Protein AF-A0A4R2MWI2-F1 (afdb_monomer)

Solvent-accessible surface area (ba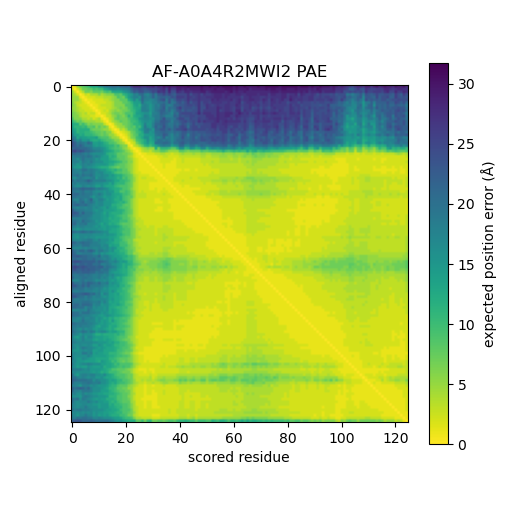ckbone atoms only — not comparable to full-atom values): 7147 Å² total; per-residue (Å²): 132,81,61,58,63,56,53,53,51,52,52,52,55,52,56,55,52,52,58,65,68,71,71,53,81,80,57,74,60,63,20,29,25,41,96,86,41,46,64,50,73,68,63,38,49,53,22,49,50,60,30,60,74,70,53,48,74,65,51,53,53,57,68,75,45,60,74,91,77,51,50,78,66,52,48,54,51,45,54,53,50,48,56,55,40,50,50,49,27,51,50,43,39,42,74,77,58,29,21,48,54,67,56,90,66,46,47,73,76,37,76,66,40,34,49,48,52,61,74,44,51,81,43,53,116

pLDDT: mean 89.65, std 13.7, range [50.09, 98.5]

Sequence (125 aa):
MKNWLLVLLILGLTGCSYRLFSLGSAPVNNQWKKNGVHIQGKDFRICQNKMENVMTERDKYLENKKYGDLTPEEIKEWDVSIDRLDKIFNECAYELGYRFKPDLGWCWEGSFNMRMCDKYKKYRN

Organism: NCBI:txid109472

Nearest PDB structures (foldseek):
  8snb-assembly1_2B  TM=3.654E-01  e=8.360E+00  Strongylocentrotus purpuratus

Structure (mmCIF, N/CA/C/O backbone):
data_AF-A0A4R2MWI2-F1
#
_entry.id   AF-A0A4R2MWI2-F1
#
loop_
_atom_site.group_PDB
_atom_site.id
_atom_site.type_symbol
_atom_site.label_atom_id
_atom_site.label_alt_id
_atom_site.label_comp_id
_atom_site.label_asym_id
_atom_site.label_entity_id
_atom_site.label_seq_id
_atom_site.pdbx_PDB_ins_code
_atom_site.Cartn_x
_atom_site.Cartn_y
_atom_site.Cartn_z
_atom_site.occupancy
_atom_site.B_iso_or_equiv
_atom_site.auth_seq_id
_atom_site.auth_comp_id
_atom_site.auth_asym_id
_atom_site.auth_atom_id
_atom_site.pdbx_PDB_model_num
ATOM 1 N N . MET A 1 1 ? -51.794 -12.320 -11.894 1.00 52.81 1 MET A N 1
ATOM 2 C CA . MET A 1 1 ? -50.976 -11.329 -11.149 1.00 52.81 1 MET A CA 1
ATOM 3 C C . MET A 1 1 ? -49.870 -11.944 -10.269 1.00 52.81 1 MET A C 1
ATOM 5 O O . MET A 1 1 ? -49.259 -11.220 -9.499 1.00 52.81 1 MET A O 1
ATOM 9 N N . LYS A 1 2 ? -49.562 -13.252 -10.364 1.00 57.38 2 LYS A N 1
ATOM 10 C CA . LYS A 1 2 ? -48.665 -13.936 -9.405 1.00 57.38 2 LYS A CA 1
ATOM 11 C C . LYS A 1 2 ? -47.177 -13.967 -9.817 1.00 57.38 2 LYS A C 1
ATOM 13 O O . LYS A 1 2 ? -46.324 -14.129 -8.958 1.00 57.38 2 LYS A O 1
ATOM 18 N N . ASN A 1 3 ? -46.859 -13.723 -11.095 1.00 60.84 3 ASN A N 1
ATOM 19 C CA . ASN A 1 3 ? -45.478 -13.781 -11.612 1.00 60.84 3 ASN A CA 1
ATOM 20 C C . ASN A 1 3 ? -44.750 -12.429 -11.681 1.00 60.84 3 ASN A C 1
ATOM 22 O O . ASN A 1 3 ? -43.546 -12.409 -11.903 1.00 60.84 3 ASN A O 1
ATOM 26 N N . TRP A 1 4 ? -45.438 -11.300 -11.487 1.00 72.12 4 TRP A N 1
ATOM 27 C CA . TRP A 1 4 ? -44.810 -9.974 -11.608 1.00 72.12 4 TRP A CA 1
ATOM 28 C C . TRP A 1 4 ? -43.851 -9.674 -10.454 1.00 72.12 4 TRP A C 1
ATOM 30 O O . TRP A 1 4 ? -42.792 -9.098 -10.673 1.00 72.12 4 TRP A O 1
ATOM 40 N N . LEU A 1 5 ? -44.171 -10.152 -9.248 1.00 76.50 5 LEU A N 1
ATOM 41 C CA . LEU A 1 5 ? -43.264 -10.107 -8.099 1.00 76.50 5 LEU A CA 1
ATOM 42 C C . LEU A 1 5 ? -41.968 -10.876 -8.370 1.00 76.50 5 LEU A C 1
ATOM 44 O O . L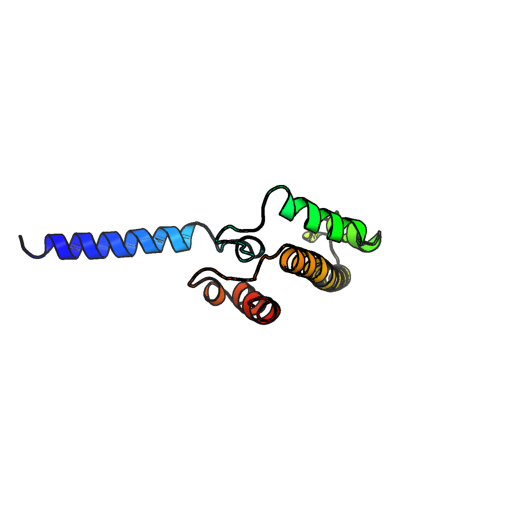EU A 1 5 ? -40.900 -10.404 -8.009 1.00 76.50 5 LEU A O 1
ATOM 48 N N . LEU A 1 6 ? -42.051 -12.020 -9.054 1.00 77.50 6 LEU A N 1
ATOM 49 C CA . LEU A 1 6 ? -40.885 -12.840 -9.380 1.00 77.50 6 LEU A CA 1
ATOM 50 C C . LEU A 1 6 ? -39.994 -12.159 -10.432 1.00 77.50 6 LEU A C 1
ATOM 52 O O . LEU A 1 6 ? -38.776 -12.153 -10.300 1.00 77.50 6 LEU A O 1
ATOM 56 N N . VAL A 1 7 ? -40.606 -11.521 -11.436 1.00 79.25 7 VAL A N 1
ATOM 57 C CA . VAL A 1 7 ? -39.899 -10.736 -12.462 1.00 79.25 7 VAL A CA 1
ATOM 58 C C . VAL A 1 7 ? -39.213 -9.509 -11.852 1.00 79.25 7 VAL A C 1
ATOM 60 O O . VAL A 1 7 ? -38.050 -9.250 -12.156 1.00 79.25 7 VAL A O 1
ATOM 63 N N . LEU A 1 8 ? -39.886 -8.789 -10.949 1.00 79.06 8 LEU A N 1
ATOM 64 C CA . LEU A 1 8 ? -39.299 -7.651 -10.230 1.00 79.06 8 LEU A CA 1
ATOM 65 C C . LEU A 1 8 ? -38.165 -8.082 -9.290 1.00 79.06 8 LEU A C 1
ATOM 67 O O . LEU A 1 8 ? -37.169 -7.372 -9.180 1.00 79.06 8 LEU A O 1
ATOM 71 N N . LEU A 1 9 ? -38.277 -9.255 -8.659 1.00 77.69 9 LEU A N 1
ATOM 72 C CA . LEU A 1 9 ? -37.224 -9.808 -7.806 1.00 77.69 9 LEU A CA 1
ATOM 73 C C . LEU A 1 9 ? -35.975 -10.173 -8.622 1.00 77.69 9 LEU A C 1
ATOM 75 O O . LEU A 1 9 ? -34.865 -9.826 -8.230 1.00 77.69 9 LEU A O 1
ATOM 79 N N . ILE A 1 10 ? -36.152 -10.813 -9.783 1.00 78.62 10 ILE A N 1
ATOM 80 C CA . ILE A 1 10 ? -35.047 -11.156 -10.690 1.00 78.62 10 ILE A CA 1
ATOM 81 C C . ILE A 1 10 ? -34.380 -9.884 -11.232 1.00 78.62 10 ILE A C 1
ATOM 83 O O . ILE A 1 10 ? -33.158 -9.787 -11.191 1.00 78.62 10 ILE A O 1
ATOM 87 N N . LEU A 1 11 ? -35.154 -8.885 -11.671 1.00 72.44 11 LEU A N 1
ATOM 88 C CA . LEU A 1 11 ? -34.619 -7.601 -12.150 1.00 72.44 11 LEU A CA 1
ATOM 89 C C . LEU A 1 11 ? -33.915 -6.796 -11.045 1.00 72.44 11 LEU A C 1
ATOM 91 O O . LEU A 1 11 ? -32.905 -6.146 -11.306 1.00 72.44 11 LEU A O 1
ATOM 95 N N . GLY A 1 12 ? -34.411 -6.857 -9.806 1.00 69.19 12 GLY A N 1
ATOM 96 C CA . GLY A 1 12 ? -33.756 -6.237 -8.653 1.00 69.19 12 GLY A CA 1
ATOM 97 C C . GLY A 1 12 ? -32.415 -6.897 -8.317 1.00 69.19 12 GLY A C 1
ATOM 98 O O . GLY A 1 12 ? -31.421 -6.206 -8.092 1.00 69.19 12 GLY A O 1
ATOM 99 N N . LEU A 1 13 ? -32.360 -8.232 -8.349 1.00 65.56 13 LEU A N 1
ATOM 100 C CA . LEU A 1 13 ? -31.136 -8.995 -8.086 1.00 65.56 13 LEU A CA 1
ATOM 101 C C . LEU A 1 13 ? -30.084 -8.802 -9.192 1.00 65.56 13 LEU A C 1
ATOM 103 O O . LEU A 1 13 ? -28.907 -8.600 -8.884 1.00 65.56 13 LEU A O 1
ATOM 107 N N . THR A 1 14 ? -30.486 -8.785 -10.468 1.00 63.06 14 THR A N 1
ATOM 108 C CA . THR A 1 14 ? -29.553 -8.537 -11.582 1.00 63.06 14 THR A CA 1
ATOM 109 C C . THR A 1 14 ? -29.089 -7.077 -11.629 1.00 63.06 14 THR A C 1
ATOM 111 O O . THR A 1 14 ? -27.906 -6.819 -11.861 1.00 63.06 14 THR A O 1
ATOM 114 N N . GLY A 1 15 ? -29.957 -6.112 -11.306 1.00 58.53 15 GLY A N 1
ATOM 115 C CA . GLY A 1 15 ? -29.598 -4.692 -11.225 1.00 58.53 15 GLY A CA 1
ATOM 116 C C . GLY A 1 15 ? -28.557 -4.372 -10.142 1.00 58.53 15 GLY A C 1
ATOM 117 O O . GLY A 1 15 ? -27.657 -3.561 -10.373 1.00 58.53 15 GLY A O 1
ATOM 118 N N . CYS A 1 16 ? -28.620 -5.044 -8.986 1.00 56.09 16 CYS A N 1
ATOM 119 C CA . CYS A 1 16 ? -27.590 -4.932 -7.945 1.00 56.09 16 CYS A CA 1
ATOM 120 C C . CYS A 1 16 ? -26.248 -5.523 -8.392 1.00 56.09 16 CYS A C 1
ATOM 122 O O . CYS A 1 16 ? -25.205 -4.920 -8.140 1.00 56.09 16 CYS A O 1
ATOM 124 N N . SER A 1 17 ? -26.265 -6.658 -9.099 1.00 54.78 17 SER A N 1
ATOM 125 C CA . SER A 1 17 ? -25.031 -7.277 -9.593 1.00 54.78 17 SER A CA 1
ATOM 126 C C . SER A 1 17 ? -24.299 -6.401 -10.620 1.00 54.78 17 SER A C 1
ATOM 128 O O . SER A 1 17 ? -23.080 -6.289 -10.558 1.00 54.78 17 SER A O 1
ATOM 130 N N . TYR A 1 18 ? -25.012 -5.674 -11.489 1.00 50.09 18 TYR A N 1
ATOM 131 C CA . TYR A 1 18 ? -24.378 -4.811 -12.496 1.00 50.09 18 TYR A CA 1
ATOM 132 C C . TYR A 1 18 ? -23.576 -3.647 -11.886 1.00 50.09 18 TYR A C 1
ATOM 134 O O . TYR A 1 18 ? -22.499 -3.313 -12.378 1.00 50.09 18 TYR A O 1
ATOM 142 N N . ARG A 1 19 ? -24.047 -3.054 -10.776 1.00 50.31 19 ARG A N 1
ATOM 143 C CA . ARG A 1 19 ? -23.297 -1.991 -10.074 1.00 50.31 19 ARG A CA 1
ATOM 144 C C . ARG A 1 19 ? -22.004 -2.497 -9.432 1.00 50.31 19 ARG A C 1
ATOM 146 O O . ARG A 1 19 ? -21.029 -1.755 -9.421 1.00 50.31 19 ARG A O 1
ATOM 153 N N . LEU A 1 20 ? -21.991 -3.737 -8.940 1.00 51.84 20 LEU A N 1
ATOM 154 C CA . LEU A 1 20 ? -20.782 -4.382 -8.414 1.00 51.84 20 LEU A CA 1
ATOM 155 C C . LEU A 1 20 ? -19.724 -4.582 -9.508 1.00 51.84 20 LEU A C 1
ATOM 157 O O . LEU A 1 20 ? -18.549 -4.341 -9.266 1.00 51.84 20 LEU A O 1
ATOM 161 N N . PHE A 1 21 ? -20.133 -4.943 -10.727 1.00 52.31 21 PHE A N 1
ATOM 162 C CA . PHE A 1 21 ? -19.196 -5.148 -11.837 1.00 52.31 21 PHE A CA 1
ATOM 163 C C . PHE A 1 21 ? -18.736 -3.848 -12.522 1.00 52.31 21 PHE A C 1
ATOM 165 O O . PHE A 1 21 ? -17.655 -3.812 -13.102 1.00 52.31 21 PHE A O 1
ATOM 172 N N . SER A 1 22 ? -19.527 -2.771 -12.461 1.00 50.12 22 SER A N 1
ATOM 173 C CA . SER A 1 22 ? -19.273 -1.530 -13.212 1.00 50.12 22 SER A CA 1
ATOM 174 C C . SER A 1 22 ? -18.310 -0.539 -12.541 1.00 50.12 22 SER A C 1
ATOM 176 O O . SER A 1 22 ? -17.807 0.342 -13.237 1.00 50.12 22 SER A O 1
ATOM 178 N N . LEU A 1 23 ? -18.069 -0.621 -11.227 1.00 58.81 23 LEU A N 1
ATOM 179 C CA . LEU A 1 23 ? -17.268 0.377 -10.490 1.00 58.81 23 LEU A CA 1
ATOM 180 C C . LEU A 1 23 ? -15.780 0.016 -10.356 1.00 58.81 23 LEU A C 1
ATOM 182 O O . LEU A 1 23 ? -15.004 0.808 -9.823 1.00 58.81 23 LEU A O 1
ATOM 186 N N . GLY A 1 24 ? -15.377 -1.142 -10.882 1.00 64.44 24 GLY A N 1
ATOM 187 C CA . GLY A 1 24 ? -14.046 -1.695 -10.659 1.00 64.44 24 GLY A CA 1
ATOM 188 C C . GLY A 1 24 ? -13.860 -2.187 -9.221 1.00 64.44 24 GLY A C 1
ATOM 189 O O . GLY A 1 24 ? -14.612 -1.838 -8.310 1.00 64.44 24 GLY A O 1
ATOM 190 N N . SER A 1 25 ? -12.848 -3.029 -9.020 1.00 80.56 25 SER A N 1
ATOM 191 C CA . SER A 1 25 ? -12.480 -3.499 -7.684 1.00 80.56 25 SER A CA 1
ATOM 192 C C . SER A 1 25 ? -12.095 -2.311 -6.808 1.00 80.56 25 SER A C 1
ATOM 194 O O . SER A 1 25 ? -11.280 -1.476 -7.209 1.00 80.56 25 SER A O 1
ATOM 196 N N . ALA A 1 26 ? -12.599 -2.278 -5.575 1.00 89.44 26 ALA A N 1
ATOM 197 C CA . ALA A 1 26 ? -12.120 -1.323 -4.586 1.00 89.44 26 ALA A CA 1
ATOM 198 C C . ALA A 1 26 ? -10.588 -1.455 -4.420 1.00 89.44 26 ALA A C 1
ATOM 200 O O . ALA A 1 26 ? -10.053 -2.567 -4.487 1.00 89.44 26 ALA A O 1
ATOM 201 N N . PRO A 1 27 ? -9.856 -0.354 -4.206 1.00 91.31 27 PRO A N 1
ATOM 202 C CA . PRO A 1 27 ? -8.410 -0.412 -4.033 1.00 91.31 27 PRO A CA 1
ATOM 203 C C . PRO A 1 27 ? -8.028 -1.105 -2.713 1.00 91.31 27 PRO A C 1
ATOM 205 O O . PRO A 1 27 ? -8.832 -1.216 -1.784 1.00 91.31 27 PRO A O 1
ATOM 208 N N . VAL A 1 28 ? -6.781 -1.579 -2.615 1.00 93.12 28 VAL A N 1
ATOM 209 C CA . VAL A 1 28 ? -6.282 -2.362 -1.464 1.00 93.12 28 VAL A CA 1
ATOM 210 C C . VAL A 1 28 ? -6.409 -1.592 -0.146 1.00 93.12 28 VAL A C 1
ATOM 212 O O . VAL A 1 28 ? -6.788 -2.173 0.869 1.00 93.12 28 VAL A O 1
ATOM 215 N N . ASN A 1 29 ? -6.149 -0.282 -0.146 1.00 93.75 29 ASN A N 1
ATOM 216 C CA . ASN A 1 29 ? -6.290 0.578 1.034 1.00 93.75 29 ASN A CA 1
ATOM 217 C C . ASN A 1 29 ? -7.729 0.591 1.585 1.00 93.75 29 ASN A C 1
ATOM 219 O O . ASN A 1 29 ? -7.903 0.633 2.800 1.00 93.75 29 ASN A O 1
ATOM 223 N N . ASN A 1 30 ? -8.757 0.444 0.741 1.00 95.56 30 ASN A N 1
ATOM 224 C CA . ASN A 1 30 ? -10.148 0.360 1.204 1.00 95.56 30 ASN A CA 1
ATOM 225 C C . ASN A 1 30 ? -10.425 -0.908 2.027 1.00 95.56 30 ASN A C 1
ATOM 227 O O . ASN A 1 30 ? -11.384 -0.960 2.798 1.00 95.56 30 ASN A O 1
ATOM 231 N N . GLN A 1 31 ? -9.566 -1.919 1.905 1.00 96.69 31 GLN A N 1
ATOM 232 C CA . GLN A 1 31 ? -9.673 -3.176 2.639 1.00 96.69 31 GLN A CA 1
ATOM 233 C C . GLN A 1 31 ? -9.037 -3.101 4.035 1.00 96.69 31 GLN A C 1
ATOM 235 O O . GLN A 1 31 ? -9.267 -3.977 4.868 1.00 96.69 31 GLN A O 1
ATOM 240 N N . TRP A 1 32 ? -8.281 -2.043 4.333 1.00 97.81 32 TRP A N 1
ATOM 241 C CA . TRP A 1 32 ? -7.734 -1.776 5.662 1.00 97.81 32 TRP A CA 1
ATOM 242 C C . TRP A 1 32 ? -8.747 -1.014 6.499 1.00 97.81 32 TRP A C 1
ATOM 244 O O . TRP A 1 32 ? -8.944 0.177 6.282 1.00 97.81 32 TRP A O 1
ATOM 254 N N . LYS A 1 33 ? -9.392 -1.689 7.460 1.00 98.00 33 LYS A N 1
ATOM 255 C CA . LYS A 1 33 ? -10.546 -1.148 8.191 1.00 98.00 33 LYS A CA 1
ATOM 256 C C . LYS A 1 33 ? -10.335 -1.093 9.698 1.00 98.00 33 LYS A C 1
ATOM 258 O O . LYS A 1 33 ? -9.850 -2.048 10.307 1.00 98.00 33 LYS A O 1
ATOM 263 N N . LYS A 1 34 ? -10.800 -0.003 10.303 1.00 97.69 34 LYS A N 1
ATOM 264 C CA . LYS A 1 34 ? -10.928 0.213 11.747 1.00 97.69 34 LYS A CA 1
ATOM 265 C C . LYS A 1 34 ? -12.377 0.596 12.026 1.00 97.69 34 LYS A C 1
ATOM 267 O O . LYS A 1 34 ? -12.899 1.528 11.426 1.00 97.69 34 LYS A O 1
ATOM 272 N N . ASN A 1 35 ? -13.055 -0.170 12.881 1.00 95.88 35 ASN A N 1
ATOM 273 C CA . ASN A 1 35 ? -14.493 -0.011 13.152 1.00 95.88 35 ASN A CA 1
ATOM 274 C C . ASN A 1 35 ? -15.367 -0.013 11.879 1.00 95.88 35 ASN A C 1
ATOM 276 O O . ASN A 1 35 ? -16.332 0.735 11.773 1.00 95.88 35 ASN A O 1
ATOM 280 N N . GLY A 1 36 ? -14.999 -0.833 10.888 1.00 94.88 36 GLY A N 1
ATOM 281 C CA . GLY A 1 36 ? -15.712 -0.939 9.609 1.00 94.88 36 GLY A CA 1
ATOM 282 C C . GLY A 1 36 ? -15.413 0.177 8.601 1.00 94.88 36 GLY A C 1
ATOM 283 O O . GLY A 1 36 ? -15.816 0.057 7.449 1.00 94.88 36 GLY A O 1
ATOM 284 N N . VAL A 1 37 ? -14.668 1.215 8.987 1.00 96.19 37 VAL A N 1
ATOM 285 C CA . VAL A 1 37 ? -14.286 2.333 8.113 1.00 96.19 37 VAL A CA 1
ATOM 286 C C . VAL A 1 37 ? -12.872 2.113 7.592 1.00 96.19 37 VAL A C 1
ATOM 288 O O . VAL A 1 37 ? -11.992 1.705 8.352 1.00 96.19 37 VAL A O 1
ATOM 291 N N . HIS A 1 38 ? -12.651 2.356 6.301 1.00 97.00 38 HIS A N 1
ATOM 292 C CA . HIS A 1 38 ? -11.336 2.194 5.692 1.00 97.00 38 HIS A CA 1
ATOM 293 C C . HIS A 1 38 ? -10.353 3.299 6.107 1.00 97.00 38 HIS A C 1
ATOM 295 O O . HIS A 1 38 ? -10.761 4.364 6.573 1.00 97.00 38 HIS A O 1
ATOM 301 N N . ILE A 1 39 ? -9.051 3.047 5.950 1.00 96.69 39 ILE A N 1
ATOM 302 C CA . ILE A 1 39 ? -8.014 4.034 6.264 1.00 96.69 39 ILE A CA 1
ATOM 303 C C . ILE A 1 39 ? -8.129 5.260 5.354 1.00 96.69 39 ILE A C 1
ATOM 305 O O . ILE A 1 39 ? -8.099 5.158 4.131 1.00 96.69 39 ILE A O 1
ATOM 309 N N . GLN A 1 40 ? -8.254 6.435 5.968 1.00 95.94 40 GLN A N 1
ATOM 310 C CA . GLN A 1 40 ? -8.451 7.704 5.271 1.00 95.94 40 GLN A CA 1
ATOM 311 C C . GLN A 1 40 ? -7.981 8.890 6.126 1.00 95.94 40 GLN A C 1
ATOM 313 O O . GLN A 1 40 ? -7.648 8.741 7.305 1.00 95.94 40 GLN A O 1
ATOM 318 N N . GLY A 1 41 ? -7.963 10.087 5.537 1.00 96.19 41 GLY A N 1
ATOM 319 C CA . GLY A 1 41 ? -7.693 11.336 6.250 1.00 96.19 41 GLY A CA 1
ATOM 320 C C . GLY A 1 41 ? -6.341 11.346 6.971 1.00 96.19 41 GLY A C 1
ATOM 321 O O . GLY A 1 41 ? -5.299 11.088 6.368 1.00 96.19 41 GLY A O 1
ATOM 322 N N . LYS A 1 42 ? -6.360 11.674 8.270 1.00 97.94 42 LYS A N 1
ATOM 323 C CA . LYS A 1 42 ? -5.147 11.833 9.085 1.00 97.94 42 LYS A CA 1
ATOM 324 C C . LYS A 1 42 ? -4.342 10.537 9.197 1.00 97.94 42 LYS A C 1
ATOM 326 O O . LYS A 1 42 ? -3.131 10.579 9.014 1.00 97.94 42 LYS A O 1
ATOM 331 N N . ASP A 1 43 ? -4.996 9.409 9.462 1.00 98.25 43 ASP A N 1
ATOM 332 C CA . ASP A 1 43 ? -4.312 8.121 9.643 1.00 98.25 43 ASP A CA 1
ATOM 333 C C . ASP A 1 43 ? -3.631 7.671 8.347 1.00 98.25 43 ASP A C 1
ATOM 335 O O . ASP A 1 43 ? -2.473 7.258 8.363 1.00 98.25 43 ASP A O 1
ATOM 339 N N . PHE A 1 44 ? -4.315 7.846 7.211 1.00 97.50 44 PHE A N 1
ATOM 340 C CA . PHE A 1 44 ? -3.724 7.602 5.896 1.00 97.50 44 PHE A CA 1
ATOM 341 C C . PHE A 1 44 ? -2.472 8.457 5.686 1.00 97.50 44 PHE A C 1
ATOM 343 O O . PHE A 1 44 ? -1.423 7.930 5.325 1.00 97.50 44 PHE A O 1
ATOM 350 N N . ARG A 1 45 ? -2.556 9.764 5.976 1.00 98.31 45 ARG A N 1
ATOM 351 C CA . ARG A 1 45 ? -1.421 10.682 5.824 1.00 98.31 45 ARG A CA 1
ATOM 352 C C . ARG A 1 45 ? -0.251 10.315 6.736 1.00 98.31 45 ARG A C 1
ATOM 354 O O . ARG A 1 45 ? 0.889 10.425 6.311 1.00 98.31 45 ARG A O 1
ATOM 361 N N . ILE A 1 46 ? -0.507 9.857 7.962 1.00 98.44 46 ILE A N 1
ATOM 362 C CA . ILE A 1 46 ? 0.549 9.398 8.879 1.00 98.44 46 ILE A CA 1
ATOM 363 C C . ILE A 1 46 ? 1.322 8.229 8.260 1.00 98.44 46 ILE A C 1
ATOM 365 O O . ILE A 1 46 ? 2.552 8.268 8.208 1.00 98.44 46 ILE A O 1
ATOM 369 N N . CYS A 1 47 ? 0.617 7.212 7.763 1.00 98.31 47 CYS A N 1
ATOM 370 C CA . CYS A 1 47 ? 1.266 6.036 7.187 1.00 98.31 47 CYS A CA 1
ATOM 371 C C . CYS A 1 47 ? 1.926 6.325 5.842 1.00 98.31 47 CYS A C 1
ATOM 373 O O . CYS A 1 47 ? 3.028 5.837 5.591 1.00 98.31 47 CYS A O 1
ATOM 375 N N . GLN A 1 48 ? 1.308 7.177 5.024 1.00 97.50 48 GLN A N 1
ATOM 376 C CA . GLN A 1 48 ? 1.904 7.669 3.791 1.00 97.50 48 GLN A CA 1
ATOM 377 C C . GLN A 1 48 ? 3.208 8.426 4.071 1.00 97.50 48 GLN A C 1
ATOM 379 O O . GLN A 1 48 ? 4.236 8.082 3.503 1.00 97.50 48 GLN A O 1
ATOM 384 N N . ASN A 1 49 ? 3.216 9.365 5.020 1.00 98.44 49 ASN A N 1
ATOM 385 C CA . ASN A 1 49 ? 4.431 10.099 5.378 1.00 98.44 49 ASN A CA 1
ATOM 386 C C . ASN A 1 49 ? 5.523 9.160 5.925 1.00 98.44 49 ASN A C 1
ATOM 388 O O . ASN A 1 49 ? 6.699 9.342 5.624 1.00 98.44 49 ASN A O 1
ATOM 392 N N . LYS A 1 50 ? 5.163 8.139 6.723 1.00 98.31 50 LYS A N 1
ATOM 393 C CA . LYS A 1 50 ? 6.125 7.133 7.224 1.00 98.31 50 LYS A CA 1
ATOM 394 C C . LYS A 1 50 ? 6.784 6.373 6.068 1.00 98.31 50 LYS A C 1
ATOM 396 O O . LYS A 1 50 ? 7.986 6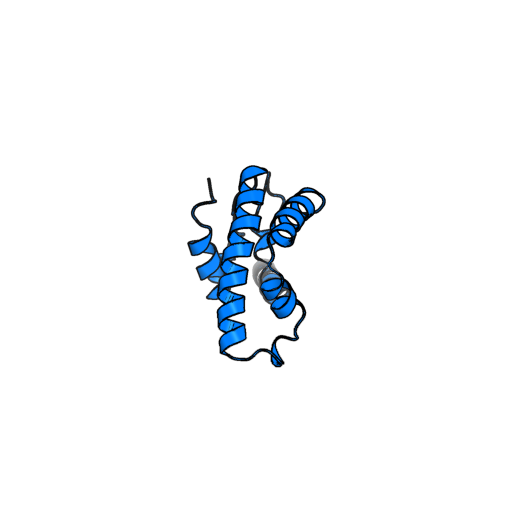.134 6.115 1.00 98.31 50 LYS A O 1
ATOM 401 N N . MET A 1 51 ? 6.006 6.017 5.048 1.00 97.88 51 MET A N 1
ATOM 402 C CA . MET A 1 51 ? 6.488 5.380 3.824 1.00 97.88 51 MET A CA 1
ATOM 403 C C . MET A 1 51 ? 7.376 6.328 3.001 1.00 97.88 51 MET A C 1
ATOM 405 O O . MET A 1 51 ? 8.504 5.971 2.682 1.00 97.88 51 MET A O 1
ATOM 409 N N . GLU A 1 52 ? 6.918 7.547 2.714 1.00 97.44 52 GLU A N 1
ATOM 410 C CA . GLU A 1 52 ? 7.649 8.541 1.909 1.00 97.44 52 GLU A CA 1
ATOM 411 C C . GLU A 1 52 ? 8.995 8.928 2.546 1.00 97.44 52 GLU A C 1
ATOM 413 O O . GLU A 1 52 ? 10.009 9.049 1.860 1.00 97.44 52 GLU A O 1
ATOM 418 N N . ASN A 1 53 ? 9.048 9.033 3.877 1.00 98.06 53 ASN A N 1
ATOM 419 C CA . ASN A 1 53 ? 10.269 9.377 4.611 1.00 98.06 53 ASN A CA 1
ATOM 420 C C . ASN A 1 53 ? 11.377 8.316 4.519 1.00 98.06 53 ASN A C 1
ATOM 422 O O . ASN A 1 53 ? 12.534 8.626 4.796 1.00 98.06 53 ASN A O 1
ATOM 426 N N . VAL A 1 54 ? 11.048 7.071 4.161 1.00 97.94 54 VAL A N 1
ATOM 427 C CA . VAL A 1 54 ? 12.034 5.987 3.999 1.00 97.94 54 VAL A CA 1
ATOM 428 C C . VAL A 1 54 ? 12.325 5.658 2.533 1.00 97.94 54 VAL A C 1
ATOM 430 O O . VAL A 1 54 ? 12.987 4.652 2.240 1.00 97.94 54 VAL A O 1
ATOM 433 N N . MET A 1 55 ? 11.774 6.439 1.603 1.00 98.00 55 MET A N 1
ATOM 434 C CA . MET A 1 55 ? 12.077 6.306 0.186 1.00 98.00 55 MET A CA 1
ATOM 435 C C . MET A 1 55 ? 13.498 6.787 -0.071 1.00 98.00 55 MET A C 1
ATOM 437 O O . MET A 1 55 ? 13.897 7.880 0.332 1.00 98.00 55 MET A O 1
ATOM 441 N N . THR A 1 56 ? 14.263 5.954 -0.763 1.00 98.06 56 THR A N 1
ATOM 442 C CA . THR A 1 56 ? 15.577 6.328 -1.272 1.00 98.06 56 THR A CA 1
ATOM 443 C C . THR A 1 56 ? 15.426 7.281 -2.456 1.00 98.06 56 THR A C 1
ATOM 445 O O . THR A 1 56 ? 14.368 7.365 -3.080 1.00 98.06 56 THR A O 1
ATOM 448 N N . GLU A 1 57 ? 16.507 7.960 -2.834 1.00 98.06 57 GLU A N 1
ATOM 449 C CA . GLU A 1 57 ? 16.515 8.751 -4.071 1.00 98.06 57 GLU A CA 1
ATOM 450 C C . GLU A 1 57 ? 16.246 7.883 -5.309 1.00 98.06 57 GLU A C 1
ATOM 452 O O . GLU A 1 57 ? 15.627 8.348 -6.265 1.00 98.06 57 GLU A O 1
ATOM 457 N N . ARG A 1 58 ? 16.628 6.595 -5.275 1.00 97.38 58 ARG A N 1
ATOM 458 C CA . ARG A 1 58 ? 16.300 5.644 -6.343 1.00 97.38 58 ARG A CA 1
ATOM 459 C C . ARG A 1 58 ? 14.803 5.350 -6.398 1.00 97.38 58 ARG A C 1
ATOM 461 O O . ARG A 1 58 ? 14.243 5.353 -7.487 1.00 97.38 58 ARG A O 1
ATOM 468 N N . ASP A 1 59 ? 14.153 5.169 -5.250 1.00 97.69 59 ASP A N 1
ATOM 469 C CA . ASP A 1 59 ? 12.701 4.959 -5.194 1.00 97.69 59 ASP A CA 1
ATOM 470 C C . ASP A 1 59 ? 11.954 6.173 -5.751 1.00 97.69 59 ASP A C 1
ATOM 472 O O . ASP A 1 59 ? 11.077 6.024 -6.595 1.00 97.69 59 ASP A O 1
ATOM 476 N N . LYS A 1 60 ? 12.354 7.383 -5.339 1.00 97.62 60 LYS A N 1
ATOM 477 C CA . LYS A 1 60 ? 11.768 8.636 -5.839 1.00 97.62 60 LYS A CA 1
ATOM 478 C C . LYS A 1 60 ? 12.003 8.815 -7.337 1.00 97.62 60 LYS A C 1
ATOM 480 O O . LYS A 1 60 ? 11.127 9.308 -8.041 1.00 97.62 60 LYS A O 1
ATOM 485 N N . TYR A 1 61 ? 13.178 8.438 -7.842 1.00 97.06 61 TYR A N 1
ATOM 486 C CA . TYR A 1 61 ? 13.456 8.461 -9.278 1.00 97.06 61 TYR A CA 1
ATOM 487 C C . TYR A 1 61 ? 12.492 7.547 -10.046 1.00 97.06 61 TYR A C 1
ATOM 489 O O . TYR A 1 61 ? 11.920 7.974 -11.047 1.00 97.06 61 TYR A O 1
ATOM 497 N N . LEU A 1 62 ? 12.308 6.310 -9.572 1.00 96.94 62 LEU A N 1
ATOM 498 C CA . LEU A 1 62 ? 11.442 5.324 -10.220 1.00 96.94 62 LEU A CA 1
ATOM 499 C C . LEU A 1 62 ? 9.970 5.752 -10.169 1.00 96.94 62 LEU A C 1
ATOM 501 O O . 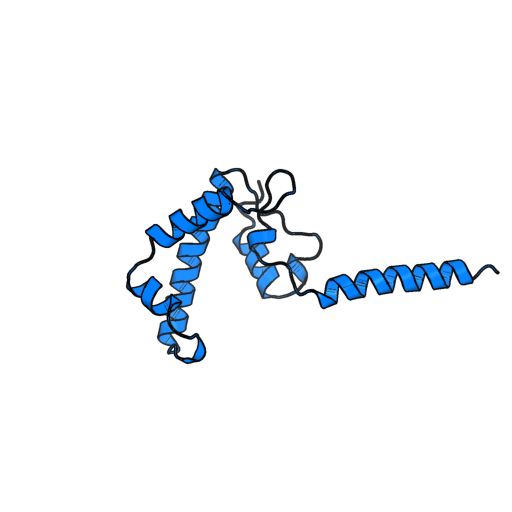LEU A 1 62 ? 9.291 5.689 -11.189 1.00 96.94 62 LEU A O 1
ATOM 505 N N . GLU A 1 63 ? 9.504 6.255 -9.023 1.00 95.06 63 GLU A N 1
ATOM 506 C CA . GLU A 1 63 ? 8.133 6.748 -8.835 1.00 95.06 63 GLU A CA 1
ATOM 507 C C . GLU A 1 63 ? 7.790 7.914 -9.776 1.00 95.06 63 GLU A C 1
ATOM 509 O O . GLU A 1 63 ? 6.700 7.965 -10.343 1.00 95.06 63 GLU A O 1
ATOM 514 N N . ASN A 1 64 ? 8.723 8.852 -9.966 1.00 96.06 64 ASN A N 1
ATOM 515 C CA . ASN A 1 64 ? 8.497 10.042 -10.790 1.00 96.06 64 ASN A CA 1
ATOM 516 C C . ASN A 1 64 ? 8.579 9.773 -12.300 1.00 96.06 64 ASN A C 1
ATOM 518 O O . ASN A 1 64 ? 8.240 10.645 -13.108 1.00 96.06 64 ASN A O 1
ATOM 522 N N . LYS A 1 65 ? 9.046 8.592 -12.708 1.00 95.94 65 LYS A N 1
ATOM 523 C CA . LYS A 1 65 ? 9.175 8.218 -14.115 1.00 95.94 65 LYS A CA 1
ATOM 524 C C . LYS A 1 65 ? 7.853 7.651 -14.630 1.00 95.94 65 LYS A C 1
ATOM 526 O O . LYS A 1 65 ? 7.151 6.921 -13.936 1.00 95.94 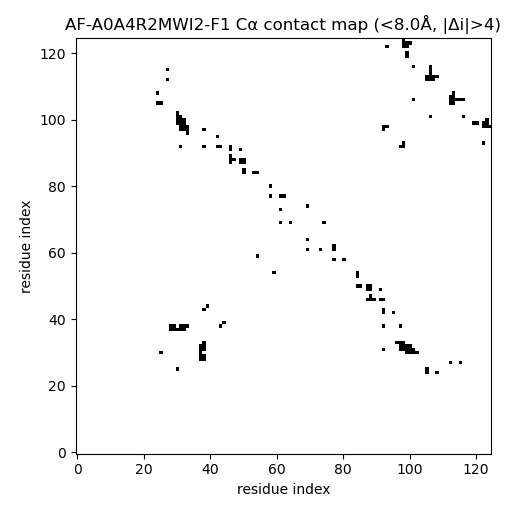65 LYS A O 1
ATOM 531 N N . LYS A 1 66 ? 7.491 7.959 -15.880 1.00 94.88 66 LYS A N 1
ATOM 532 C CA . LYS A 1 66 ? 6.309 7.335 -16.491 1.00 94.88 66 LYS A CA 1
ATOM 533 C C . LYS A 1 66 ? 6.568 5.842 -16.637 1.00 94.88 66 LYS A C 1
ATOM 535 O O . LYS A 1 66 ? 7.621 5.449 -17.126 1.00 94.88 66 LYS A O 1
ATOM 540 N N . TYR A 1 67 ? 5.578 5.023 -16.294 1.00 88.81 67 TYR A N 1
ATOM 541 C CA . TYR A 1 67 ? 5.724 3.567 -16.326 1.00 88.81 67 TYR A CA 1
ATOM 542 C C . TYR A 1 67 ? 6.207 3.033 -17.687 1.00 88.81 67 TYR A C 1
ATOM 544 O O . TYR A 1 67 ? 7.052 2.149 -17.733 1.00 88.81 67 TYR A O 1
ATOM 552 N N . GLY A 1 68 ? 5.727 3.610 -18.797 1.00 93.00 68 GLY A N 1
ATOM 553 C CA . GLY A 1 68 ? 6.142 3.219 -20.152 1.00 93.00 68 GLY A CA 1
ATOM 554 C C . GLY A 1 68 ? 7.599 3.544 -20.508 1.00 93.00 68 GLY A C 1
ATOM 555 O O . GLY A 1 68 ? 8.105 3.002 -21.485 1.00 93.00 68 GLY A O 1
ATOM 556 N N . ASP A 1 69 ? 8.265 4.388 -19.719 1.00 96.50 69 ASP A N 1
ATOM 557 C CA . ASP A 1 69 ? 9.663 4.776 -19.922 1.00 96.50 69 ASP A CA 1
ATOM 558 C C . ASP A 1 69 ? 10.628 3.940 -19.054 1.00 96.50 69 ASP A C 1
ATOM 560 O O . ASP A 1 69 ? 11.848 4.083 -19.176 1.00 96.50 69 ASP A O 1
ATOM 564 N N . LEU A 1 70 ? 10.109 3.107 -18.142 1.00 96.12 70 LEU A N 1
ATOM 565 C CA . LEU A 1 70 ? 10.919 2.232 -17.292 1.00 96.12 70 LEU A CA 1
ATOM 566 C C . LEU A 1 70 ? 11.495 1.074 -18.113 1.00 96.12 70 LEU A C 1
ATOM 568 O O . LEU A 1 70 ? 10.787 0.440 -18.900 1.00 96.12 70 LEU A O 1
ATOM 572 N N . THR A 1 71 ? 12.770 0.750 -17.899 1.00 97.94 71 THR A N 1
ATOM 573 C CA . THR A 1 71 ? 13.329 -0.493 -18.453 1.00 97.94 71 THR A CA 1
ATOM 574 C C . THR A 1 71 ? 12.775 -1.716 -17.707 1.00 97.94 71 THR A C 1
ATOM 576 O O . THR A 1 71 ? 12.300 -1.591 -16.575 1.00 97.94 71 THR A O 1
ATOM 579 N N . PRO A 1 72 ? 12.856 -2.930 -18.280 1.00 97.62 72 PRO A N 1
ATOM 580 C CA . PRO A 1 72 ? 1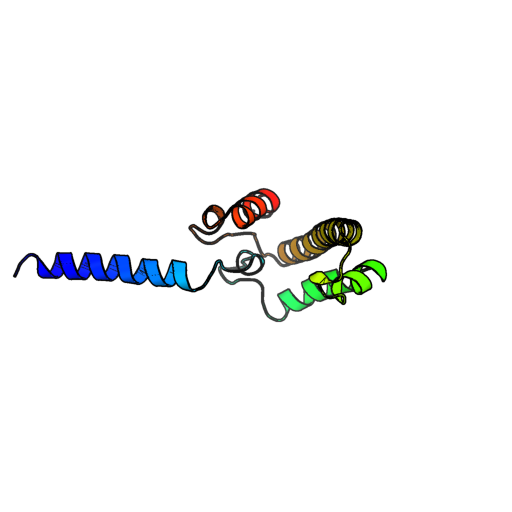2.463 -4.151 -17.575 1.00 97.62 72 PRO A CA 1
ATOM 581 C C . PRO A 1 72 ? 13.177 -4.354 -16.228 1.00 97.62 72 PRO A C 1
ATOM 583 O O . PRO A 1 72 ? 12.600 -4.914 -15.298 1.00 97.62 72 PRO A O 1
ATOM 586 N N . GLU A 1 73 ? 14.427 -3.912 -16.109 1.00 97.75 73 GLU A N 1
ATOM 587 C CA . GLU A 1 73 ? 15.204 -3.939 -14.867 1.00 97.75 73 GLU A CA 1
ATOM 588 C C . GLU A 1 73 ? 14.652 -2.933 -13.858 1.00 97.75 73 GLU A C 1
ATOM 590 O O . GLU A 1 73 ? 14.438 -3.286 -12.702 1.00 97.75 73 GLU A O 1
ATOM 595 N N . GLU A 1 74 ? 14.334 -1.718 -14.302 1.00 97.81 74 GLU A N 1
ATOM 596 C CA . GLU A 1 74 ? 13.738 -0.684 -13.454 1.00 97.81 74 GLU A CA 1
ATOM 597 C C . GLU A 1 74 ? 12.348 -1.073 -12.950 1.00 97.81 74 GLU A C 1
ATOM 599 O O . GLU A 1 74 ? 12.010 -0.777 -11.808 1.00 97.81 74 GLU A O 1
ATOM 604 N N . ILE A 1 75 ? 11.559 -1.782 -13.762 1.00 96.50 75 ILE A N 1
ATOM 605 C CA . ILE A 1 75 ? 10.273 -2.344 -13.331 1.00 96.50 75 ILE A CA 1
ATOM 606 C C . ILE A 1 75 ? 10.491 -3.359 -12.204 1.00 96.50 75 ILE A C 1
ATOM 608 O O . ILE A 1 75 ? 9.803 -3.302 -11.190 1.00 96.50 75 ILE A O 1
ATOM 612 N N . LYS A 1 76 ? 11.479 -4.256 -12.335 1.00 97.12 76 LYS A N 1
ATOM 613 C CA . LYS A 1 76 ? 11.804 -5.226 -11.274 1.00 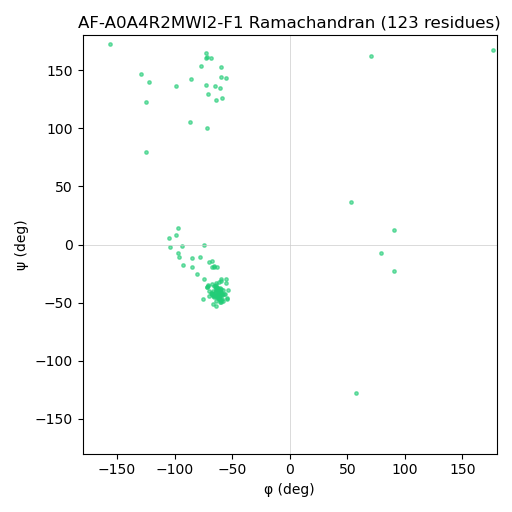97.12 76 LYS A CA 1
ATOM 614 C C . LYS A 1 76 ? 12.299 -4.541 -10.004 1.00 97.12 76 LYS A C 1
ATOM 616 O O . LYS A 1 76 ? 11.934 -4.963 -8.910 1.00 97.12 76 LYS A O 1
ATOM 621 N N . GLU A 1 77 ? 13.131 -3.510 -10.137 1.00 97.25 77 GLU A N 1
ATOM 622 C CA . GLU A 1 77 ? 13.568 -2.694 -9.001 1.00 97.25 77 GLU A CA 1
ATOM 623 C C . GLU A 1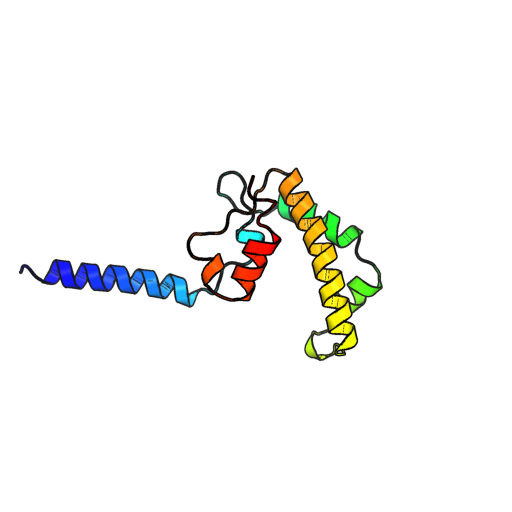 77 ? 12.368 -2.035 -8.318 1.00 97.25 77 GLU A C 1
ATOM 625 O O . GLU A 1 77 ? 12.226 -2.127 -7.099 1.00 97.25 77 GLU A O 1
ATOM 630 N N . TRP A 1 78 ? 11.470 -1.441 -9.104 1.00 96.12 78 TRP A N 1
ATOM 631 C CA . TRP A 1 78 ? 10.274 -0.792 -8.591 1.00 96.12 78 TRP A CA 1
ATOM 632 C C . TRP A 1 78 ? 9.335 -1.764 -7.876 1.00 96.12 78 TRP A C 1
ATOM 634 O O . TRP A 1 78 ? 8.845 -1.440 -6.798 1.00 96.12 78 TRP A O 1
ATOM 644 N N . ASP A 1 79 ? 9.145 -2.977 -8.398 1.00 94.75 79 ASP A N 1
ATOM 645 C CA . ASP A 1 79 ? 8.336 -4.014 -7.746 1.00 94.75 79 ASP A CA 1
ATOM 646 C C . ASP A 1 79 ? 8.882 -4.374 -6.350 1.00 94.75 79 ASP A C 1
ATOM 648 O O . ASP A 1 79 ? 8.115 -4.535 -5.395 1.00 94.75 79 ASP A O 1
ATOM 652 N N . VAL A 1 80 ? 10.210 -4.462 -6.205 1.00 96.50 80 VAL A N 1
ATOM 653 C CA . VAL A 1 80 ? 10.869 -4.710 -4.910 1.00 96.50 80 VAL A CA 1
ATOM 654 C C . VAL A 1 80 ? 10.697 -3.514 -3.970 1.00 96.50 80 VAL A C 1
ATOM 656 O O . VAL A 1 80 ? 10.397 -3.691 -2.784 1.00 96.50 80 VAL A O 1
ATOM 659 N N . SER A 1 81 ? 10.857 -2.295 -4.488 1.00 96.88 81 SER A N 1
ATOM 660 C CA . SER A 1 81 ? 10.652 -1.062 -3.727 1.00 96.88 81 SER A CA 1
ATOM 661 C C . SER A 1 81 ? 9.218 -0.938 -3.221 1.00 96.88 81 SER A C 1
ATOM 663 O O . SER A 1 81 ? 9.018 -0.692 -2.031 1.00 96.88 81 SER A O 1
ATOM 665 N N . ILE A 1 82 ? 8.225 -1.183 -4.077 1.00 94.94 82 ILE A N 1
ATOM 666 C CA . ILE A 1 82 ? 6.807 -1.177 -3.710 1.00 94.94 82 ILE A CA 1
ATOM 667 C C . ILE A 1 82 ? 6.513 -2.222 -2.640 1.00 94.94 82 ILE A C 1
ATOM 669 O O . ILE A 1 82 ? 5.862 -1.889 -1.656 1.00 94.94 82 ILE A O 1
ATOM 673 N N . ASP A 1 83 ? 7.029 -3.451 -2.746 1.00 95.19 83 ASP A N 1
ATOM 674 C CA . ASP A 1 83 ? 6.783 -4.468 -1.715 1.00 95.19 83 ASP A CA 1
ATOM 675 C C . ASP A 1 83 ? 7.292 -4.033 -0.328 1.00 95.19 83 ASP A C 1
ATOM 677 O O . ASP A 1 83 ? 6.589 -4.172 0.683 1.00 95.19 83 ASP A O 1
ATOM 681 N N . ARG A 1 84 ? 8.487 -3.431 -0.289 1.00 97.06 84 ARG A N 1
ATOM 682 C CA . ARG A 1 84 ? 9.082 -2.863 0.926 1.00 97.06 84 ARG A CA 1
ATOM 683 C C . ARG A 1 84 ? 8.261 -1.693 1.476 1.00 97.06 84 ARG A C 1
ATOM 685 O O . ARG A 1 84 ? 7.998 -1.652 2.679 1.00 97.06 84 ARG A O 1
ATOM 692 N N . LEU A 1 85 ? 7.889 -0.739 0.626 1.00 97.50 85 LEU A N 1
ATOM 693 C CA . LEU A 1 85 ? 7.154 0.471 1.007 1.00 97.50 85 LEU A CA 1
ATOM 694 C C . LEU A 1 85 ? 5.727 0.141 1.468 1.00 97.50 85 LEU A C 1
ATOM 696 O O . LEU A 1 85 ? 5.297 0.606 2.527 1.00 97.50 85 LEU A O 1
ATOM 700 N N . ASP A 1 86 ? 5.050 -0.769 0.767 1.00 95.38 86 ASP A N 1
ATOM 701 C CA . ASP A 1 86 ? 3.761 -1.329 1.165 1.00 95.38 86 ASP A CA 1
ATOM 702 C C . ASP A 1 86 ? 3.837 -1.925 2.565 1.00 95.38 86 ASP A C 1
ATOM 704 O O . ASP A 1 86 ? 2.954 -1.695 3.390 1.00 95.38 86 ASP A O 1
ATOM 708 N N . LYS A 1 87 ? 4.869 -2.723 2.863 1.00 96.12 87 LYS A N 1
ATOM 709 C CA . LYS A 1 87 ? 5.020 -3.329 4.190 1.00 96.12 87 LYS A CA 1
ATOM 710 C C . LYS A 1 87 ? 5.038 -2.260 5.285 1.00 96.12 87 LYS A C 1
ATOM 712 O O . LYS A 1 87 ? 4.348 -2.423 6.287 1.00 96.12 87 LYS A O 1
ATOM 717 N N . ILE A 1 88 ? 5.749 -1.156 5.067 1.00 97.88 88 ILE A N 1
ATOM 718 C CA . ILE A 1 88 ? 5.857 -0.046 6.024 1.00 97.88 88 ILE A CA 1
ATOM 719 C C . ILE A 1 88 ? 4.511 0.654 6.219 1.00 97.88 88 ILE A C 1
ATOM 721 O O . ILE A 1 88 ? 4.105 0.900 7.359 1.00 97.88 88 ILE A O 1
ATOM 725 N N . PHE A 1 89 ? 3.794 0.934 5.127 1.00 97.69 89 PHE A N 1
ATOM 726 C CA . PHE A 1 89 ? 2.456 1.520 5.197 1.00 97.69 89 PHE A CA 1
ATOM 727 C C . PHE A 1 89 ? 1.488 0.613 5.974 1.00 97.69 89 PHE A C 1
ATOM 729 O O . PHE A 1 89 ? 0.783 1.059 6.878 1.00 97.69 89 PHE A O 1
ATOM 736 N N . ASN A 1 90 ? 1.484 -0.678 5.651 1.00 96.81 90 ASN A N 1
ATOM 737 C CA . ASN A 1 90 ? 0.567 -1.664 6.218 1.00 96.81 90 ASN A CA 1
ATOM 738 C C . ASN A 1 90 ? 0.870 -1.976 7.693 1.00 96.81 90 ASN A C 1
ATOM 740 O O . ASN A 1 90 ? -0.053 -2.148 8.489 1.00 96.81 90 ASN A O 1
ATOM 744 N N . GLU A 1 91 ? 2.146 -1.996 8.088 1.00 97.62 91 GLU A N 1
ATOM 745 C CA . GLU A 1 91 ? 2.551 -2.079 9.498 1.00 97.62 91 GLU A CA 1
ATOM 746 C C . GLU A 1 91 ? 2.090 -0.846 10.279 1.00 97.62 91 GLU A C 1
ATOM 748 O O . GLU A 1 91 ? 1.492 -0.998 11.341 1.00 97.62 91 GLU A O 1
ATOM 753 N N . CYS A 1 92 ? 2.248 0.360 9.724 1.00 98.38 92 CYS A N 1
ATOM 754 C CA . CYS A 1 92 ? 1.696 1.575 10.328 1.00 98.38 92 CYS A CA 1
ATOM 755 C C . CYS A 1 92 ? 0.170 1.511 10.489 1.00 98.38 92 CYS A C 1
ATOM 757 O O . CYS A 1 92 ? -0.355 1.805 11.563 1.00 98.38 92 CYS A O 1
ATOM 759 N N . ALA A 1 93 ? -0.560 1.088 9.453 1.00 98.12 93 ALA A N 1
ATOM 760 C CA . ALA A 1 93 ? -2.011 0.950 9.532 1.00 98.12 93 ALA A CA 1
ATOM 761 C C . ALA A 1 93 ? -2.411 -0.038 10.643 1.00 98.12 93 ALA A C 1
ATOM 763 O O . ALA A 1 93 ? -3.317 0.235 11.435 1.00 98.12 93 ALA A O 1
ATOM 764 N N . TYR A 1 94 ? -1.699 -1.163 10.745 1.00 98.19 94 TYR A N 1
ATOM 765 C CA . TYR A 1 94 ? -1.914 -2.158 11.791 1.00 98.19 94 TYR A CA 1
ATOM 766 C C . TYR A 1 94 ? -1.651 -1.609 13.204 1.00 98.19 94 TYR A C 1
ATOM 768 O O . TYR A 1 94 ? -2.473 -1.827 14.101 1.00 98.19 94 TYR A O 1
ATOM 776 N N . GLU A 1 95 ? -0.562 -0.852 13.388 1.00 98.00 95 GLU A N 1
ATOM 777 C CA . GLU A 1 95 ? -0.212 -0.143 14.633 1.00 98.00 95 GLU A CA 1
ATOM 778 C C . GLU A 1 95 ? -1.300 0.865 15.045 1.00 98.00 95 GLU A C 1
ATOM 780 O O . GLU A 1 95 ? -1.642 0.968 16.222 1.00 98.00 95 GLU A O 1
ATOM 785 N N . LEU A 1 96 ? -1.917 1.557 14.080 1.00 98.12 96 LEU A N 1
ATOM 786 C CA . LEU A 1 96 ? -3.035 2.483 14.311 1.00 98.12 96 LEU A CA 1
ATOM 787 C C . LEU A 1 96 ? -4.376 1.779 14.611 1.00 98.12 96 LEU A C 1
ATOM 789 O O . LEU A 1 96 ? -5.395 2.443 14.856 1.00 98.12 96 LEU A O 1
ATOM 793 N N . GLY A 1 97 ? -4.396 0.444 14.617 1.00 98.00 97 GLY A N 1
ATOM 794 C CA . GLY A 1 97 ? -5.564 -0.375 14.939 1.00 98.00 97 GLY A CA 1
ATOM 795 C C . GLY A 1 97 ? -6.435 -0.744 13.737 1.00 98.00 97 GLY A C 1
ATOM 796 O O . GLY A 1 97 ? -7.550 -1.231 13.928 1.00 98.00 97 GLY A O 1
ATOM 797 N N . TYR A 1 98 ? -5.963 -0.528 12.508 1.00 98.50 98 TYR A N 1
ATOM 798 C CA . TYR A 1 98 ? -6.621 -1.074 11.323 1.00 98.50 98 TYR A CA 1
ATOM 799 C C . TYR A 1 98 ? -6.303 -2.563 11.187 1.00 98.50 98 TYR A C 1
ATOM 801 O O . TYR A 1 98 ? -5.278 -3.062 11.656 1.00 98.50 98 TYR A O 1
ATOM 809 N N . ARG A 1 99 ? -7.200 -3.292 10.532 1.00 98.25 99 ARG A N 1
ATOM 810 C CA . ARG A 1 99 ? -7.000 -4.687 10.144 1.00 98.25 99 ARG A CA 1
ATOM 811 C C . ARG A 1 99 ? -7.319 -4.848 8.677 1.00 98.25 99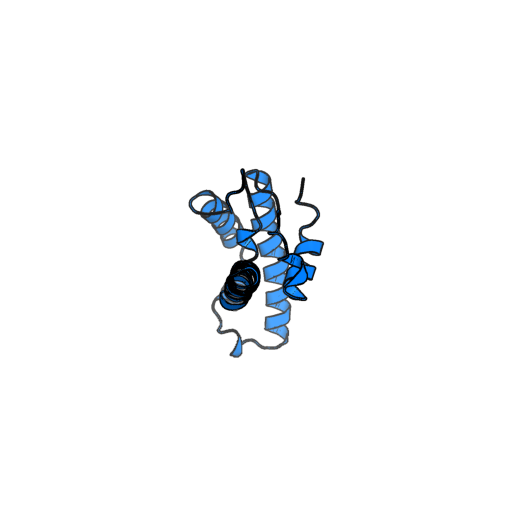 ARG A C 1
ATOM 813 O O . ARG A 1 99 ? -8.226 -4.191 8.166 1.00 98.25 99 ARG A O 1
ATOM 820 N N . PHE A 1 100 ? -6.609 -5.751 8.018 1.00 98.00 100 PHE A N 1
ATOM 821 C CA . PHE A 1 100 ? -6.943 -6.120 6.652 1.00 98.00 100 PHE A CA 1
ATOM 822 C C . PHE A 1 100 ? -8.229 -6.959 6.667 1.00 98.00 100 PHE A C 1
ATOM 824 O O . PHE A 1 100 ? -8.210 -8.141 7.004 1.00 98.00 100 PHE A O 1
ATOM 831 N N . LYS A 1 101 ? -9.364 -6.327 6.362 1.00 97.25 101 LYS A N 1
ATOM 832 C CA . LYS A 1 101 ? -10.714 -6.905 6.379 1.00 97.25 101 LYS A CA 1
ATOM 833 C C . LYS A 1 101 ? -11.356 -6.703 5.002 1.00 97.25 101 LYS A C 1
ATOM 835 O O . LYS A 1 101 ? -12.141 -5.761 4.832 1.00 97.25 101 LYS A O 1
ATOM 840 N N . PRO A 1 102 ? -10.999 -7.551 4.021 1.00 95.38 102 PRO A N 1
ATOM 841 C CA . PRO A 1 102 ? -11.490 -7.413 2.662 1.00 95.38 102 PRO A CA 1
ATOM 842 C C . PRO A 1 102 ? -13.017 -7.507 2.613 1.00 95.38 102 PRO A C 1
ATOM 844 O O . PRO A 1 102 ? -13.622 -8.257 3.383 1.00 95.38 102 PRO A O 1
ATOM 847 N N . ASP A 1 103 ? -13.630 -6.729 1.726 1.00 93.62 103 ASP A N 1
ATOM 848 C CA . ASP A 1 103 ? -15.055 -6.808 1.425 1.00 93.62 103 ASP A CA 1
ATOM 849 C C . ASP A 1 103 ? -15.430 -8.201 0.912 1.00 93.62 103 ASP A C 1
ATOM 851 O O . ASP A 1 103 ? -14.611 -8.937 0.348 1.00 93.62 103 ASP A O 1
ATOM 855 N N . LEU A 1 104 ? -16.691 -8.581 1.127 1.00 90.75 104 LEU A N 1
ATOM 856 C CA . LEU A 1 104 ? -17.202 -9.862 0.657 1.00 90.75 104 LEU A CA 1
ATOM 857 C C . LEU A 1 104 ? -17.060 -9.939 -0.867 1.00 90.75 104 LEU A C 1
ATOM 859 O O . LEU A 1 104 ? -17.540 -9.062 -1.575 1.00 90.75 104 LEU A O 1
ATOM 863 N N . GLY A 1 105 ? -16.415 -10.993 -1.366 1.00 88.25 105 GLY A N 1
ATOM 864 C CA . GLY A 1 105 ? -16.174 -11.162 -2.801 1.00 88.25 105 GLY A CA 1
ATOM 865 C C . GLY A 1 105 ? -14.854 -10.561 -3.292 1.00 88.25 105 GLY A C 1
ATOM 866 O O . GLY A 1 105 ? -14.297 -11.087 -4.251 1.00 88.25 105 GLY A O 1
ATOM 867 N N . TRP A 1 106 ? -14.280 -9.580 -2.585 1.00 93.31 106 TRP A N 1
ATOM 868 C CA . TRP A 1 106 ? -13.139 -8.797 -3.075 1.00 93.31 106 TRP A CA 1
ATOM 869 C C . TRP A 1 106 ? -11.926 -9.655 -3.455 1.00 93.31 106 TRP A C 1
ATOM 871 O O . TRP A 1 106 ? -11.333 -9.475 -4.516 1.00 93.31 106 TRP A O 1
ATOM 881 N N . CYS A 1 107 ? -11.588 -10.658 -2.636 1.00 93.88 107 CYS A N 1
ATOM 882 C CA . CYS A 1 107 ? -10.469 -11.569 -2.908 1.00 93.88 107 CYS A CA 1
ATOM 883 C C . CYS A 1 107 ? -10.640 -12.408 -4.190 1.00 93.88 107 CYS A C 1
ATOM 885 O O . CYS A 1 107 ? -9.650 -12.937 -4.685 1.00 93.88 107 CYS A O 1
ATOM 887 N N . TRP A 1 108 ? -11.863 -12.561 -4.706 1.00 92.62 108 TRP A N 1
ATOM 888 C CA . TRP A 1 108 ? -12.182 -13.388 -5.877 1.00 92.62 108 TRP A CA 1
ATOM 889 C C . TRP A 1 108 ? -12.437 -12.573 -7.149 1.00 92.62 108 TRP A C 1
ATOM 891 O O . TRP A 1 108 ? -12.634 -13.156 -8.210 1.00 92.62 108 TRP A O 1
ATOM 901 N N . GLU A 1 109 ? -12.392 -11.242 -7.072 1.00 89.62 109 GLU A N 1
ATOM 902 C CA . GLU A 1 109 ? -12.585 -10.359 -8.231 1.00 89.62 109 GLU A CA 1
ATOM 903 C C . GLU A 1 109 ? -11.417 -10.420 -9.234 1.00 89.62 109 GLU A C 1
ATOM 905 O O . GLU A 1 109 ? -11.560 -10.001 -10.380 1.00 89.62 109 GLU A O 1
ATOM 910 N N . GLY A 1 110 ? -10.262 -10.971 -8.842 1.00 87.44 110 GLY A N 1
ATOM 911 C CA . GLY A 1 110 ? -9.129 -11.169 -9.743 1.00 87.44 110 GLY A CA 1
ATOM 912 C C . GLY A 1 110 ? -7.883 -11.739 -9.069 1.00 87.44 110 GLY A C 1
ATOM 913 O O . GLY A 1 110 ? -7.759 -11.765 -7.843 1.00 87.44 110 GLY A O 1
ATOM 914 N N . SER A 1 111 ? -6.918 -12.174 -9.886 1.00 91.69 111 SER A N 1
ATOM 915 C CA . SER A 1 111 ? -5.659 -12.775 -9.414 1.00 91.69 111 SER A CA 1
ATOM 916 C C . SER A 1 111 ? -4.818 -11.817 -8.562 1.00 91.69 111 SER A C 1
ATOM 918 O O . SER A 1 111 ? -4.147 -12.253 -7.625 1.00 91.69 111 SER A O 1
ATOM 920 N N . PHE A 1 112 ? -4.886 -10.513 -8.848 1.00 92.06 112 PHE A N 1
ATOM 921 C CA . PHE A 1 112 ? -4.247 -9.471 -8.047 1.00 92.06 112 PHE A CA 1
ATOM 922 C C . PHE A 1 112 ? -4.844 -9.397 -6.632 1.00 92.06 112 PHE A C 1
ATOM 924 O O . PHE A 1 112 ? -4.109 -9.538 -5.654 1.00 92.06 112 PHE A O 1
ATOM 931 N N . ASN A 1 113 ? -6.169 -9.272 -6.507 1.00 94.12 113 ASN A N 1
ATOM 932 C CA . ASN A 1 113 ? -6.842 -9.200 -5.205 1.00 94.12 113 ASN A CA 1
ATOM 933 C C . ASN A 1 113 ? -6.622 -10.468 -4.381 1.00 94.12 113 ASN A C 1
ATOM 935 O O . ASN A 1 113 ? -6.338 -10.392 -3.186 1.00 94.12 113 ASN A O 1
ATOM 939 N N . MET A 1 114 ? -6.679 -11.637 -5.026 1.00 96.00 114 MET A N 1
ATOM 940 C CA . MET A 1 114 ? -6.410 -12.914 -4.369 1.00 96.00 114 MET A CA 1
ATOM 941 C C . MET A 1 114 ? -4.997 -12.952 -3.772 1.00 96.00 114 MET A C 1
ATOM 943 O O . MET A 1 114 ? -4.824 -13.341 -2.615 1.00 96.00 114 MET A O 1
ATOM 947 N N . ARG A 1 115 ? -3.994 -12.469 -4.520 1.00 95.75 115 ARG A N 1
ATOM 948 C CA . ARG A 1 115 ? -2.610 -12.344 -4.041 1.00 95.75 115 ARG A CA 1
ATOM 949 C C . ARG A 1 115 ? -2.507 -11.393 -2.851 1.00 95.75 115 ARG A C 1
ATOM 951 O O . ARG A 1 115 ? -1.839 -11.722 -1.875 1.00 95.75 115 ARG A O 1
ATOM 958 N N . MET A 1 116 ? -3.191 -10.250 -2.895 1.00 95.44 116 MET A N 1
ATOM 959 C CA . MET A 1 116 ? -3.213 -9.303 -1.774 1.00 95.44 116 MET A CA 1
ATOM 960 C C . MET A 1 116 ? -3.876 -9.902 -0.530 1.00 95.44 116 MET A C 1
ATOM 962 O O . MET A 1 116 ? -3.378 -9.730 0.584 1.00 95.44 116 MET A O 1
ATOM 966 N N . CYS A 1 117 ? -4.945 -10.682 -0.705 1.00 96.25 117 CYS A N 1
ATOM 967 C CA . CYS A 1 117 ? -5.598 -11.379 0.396 1.00 96.25 117 CYS A CA 1
ATOM 968 C C . CYS A 1 117 ? -4.719 -12.433 1.070 1.00 96.25 117 CYS A C 1
ATOM 970 O O . CYS A 1 117 ? -4.854 -12.620 2.285 1.00 96.25 117 CYS A O 1
ATOM 972 N N . ASP A 1 118 ? -3.843 -13.103 0.318 1.00 96.75 118 ASP A N 1
ATOM 973 C CA . ASP A 1 118 ? -2.847 -14.018 0.878 1.00 96.75 118 ASP A CA 1
ATOM 974 C C . ASP A 1 118 ? -1.690 -13.255 1.545 1.00 96.75 118 ASP A C 1
ATOM 976 O O . ASP A 1 118 ? -1.368 -13.526 2.704 1.00 96.75 118 ASP A O 1
ATOM 980 N N . LYS A 1 119 ? -1.145 -12.227 0.875 1.00 95.94 119 LYS A N 1
ATOM 981 C CA . LYS A 1 119 ? -0.062 -11.363 1.385 1.00 95.94 119 LYS A CA 1
ATOM 982 C C . LYS A 1 119 ? -0.405 -10.745 2.744 1.00 95.94 119 LYS A C 1
ATOM 984 O O . LYS A 1 119 ? 0.407 -10.779 3.670 1.00 95.94 119 LYS A O 1
ATOM 989 N N . TYR A 1 120 ? -1.617 -10.210 2.893 1.00 96.88 120 TYR A N 1
ATOM 990 C CA . TYR A 1 120 ? -2.028 -9.469 4.090 1.00 96.88 120 TYR A CA 1
ATOM 991 C C . TYR A 1 120 ? -2.846 -10.281 5.096 1.00 96.88 120 TYR A C 1
ATOM 993 O O . TYR A 1 120 ? -3.305 -9.730 6.098 1.00 96.88 120 TYR A O 1
ATOM 1001 N N . LYS A 1 121 ? -2.982 -11.604 4.913 1.00 95.88 121 LYS A N 1
ATOM 1002 C CA . LYS A 1 121 ? -3.737 -12.467 5.842 1.00 95.88 121 LYS A CA 1
ATOM 1003 C C . LYS A 1 121 ? -3.263 -12.376 7.295 1.00 95.88 121 LYS A C 1
ATOM 1005 O O . LYS A 1 121 ? -4.072 -12.521 8.206 1.00 95.88 121 LYS A O 1
ATOM 1010 N N . LYS A 1 122 ? -1.974 -12.090 7.507 1.00 95.44 122 LYS A N 1
ATOM 1011 C CA . LYS A 1 122 ? -1.370 -11.932 8.838 1.00 95.44 122 LYS A CA 1
ATOM 1012 C C . LYS A 1 122 ? -1.867 -10.700 9.607 1.00 95.44 122 LYS A C 1
ATOM 1014 O O . LYS A 1 122 ? -1.751 -10.682 10.820 1.00 95.44 122 LYS A O 1
ATOM 1019 N N . TYR A 1 123 ? -2.440 -9.704 8.927 1.00 96.44 123 TYR A N 1
ATOM 1020 C CA . TYR A 1 123 ? -2.946 -8.464 9.535 1.00 96.44 123 TYR A CA 1
ATOM 1021 C C . TYR A 1 123 ? -4.462 -8.495 9.803 1.00 96.44 123 TYR A C 1
ATOM 1023 O O . TYR A 1 123 ? -5.084 -7.446 9.991 1.00 96.44 123 TYR A O 1
ATOM 1031 N N . ARG A 1 124 ? -5.093 -9.677 9.757 1.00 94.75 124 ARG A N 1
ATOM 1032 C CA . ARG A 1 124 ? -6.546 -9.832 9.958 1.00 94.75 124 ARG A CA 1
ATOM 1033 C C . ARG A 1 124 ? -6.974 -9.690 11.424 1.00 94.75 124 ARG A C 1
ATOM 1035 O O . ARG A 1 124 ? -8.090 -9.227 11.665 1.00 94.75 124 ARG A O 1
ATOM 1042 N N . ASN A 1 125 ? -6.094 -10.049 12.362 1.00 87.50 125 ASN A N 1
ATOM 1043 C CA . ASN A 1 125 ? -6.344 -10.110 13.809 1.00 87.50 125 ASN A CA 1
ATOM 1044 C C . ASN A 1 125 ? -5.339 -9.250 14.561 1.00 87.50 125 ASN A C 1
ATOM 1046 O O . ASN A 1 125 ? -4.167 -9.279 14.145 1.00 87.50 125 ASN A O 1
#

Mean predicted aligned error: 7.7 Å

Radius of gyration: 19.45 Å; Cα contacts (8 Å, |Δi|>4): 88; chains: 1; bounding box: 68×26×35 Å

Foldseek 3Di:
DPCVVVVVVVVVVVVVVVVVVPPDFDDQQCQWDDPNGGDDDPLLVVLVVQLVVPQDPLQVVLVPDDPVPADPVSVVVNVVSCVVSVVSSLVSSLVVPTARHDDVCNLVPDPVSVVSCVVRVVRHD

Secondary structure (DSSP, 8-state):
--SHHHHHHHHHHHHHHHHHHHS-PPPGGGGEEETTEES-HHHHHHHHHHHHTT--HHHHHHHHS-GGG--HHHHHHHHHHHHHHHHHHHHHHHHTT-EE-PPTTGGGS-HHHHHHHHHTGGG--